Protein AF-A0A959UGB1-F1 (afdb_monomer)

Radius of gyration: 25.05 Å; Cα contacts (8 Å, |Δi|>4): 161; chains: 1; bounding box: 73×45×53 Å

Foldseek 3Di:
DDCVVVVVVVVVVVVVVVVPPPDDPPPPPDQQDPPDPPPPPDDDDAQACLPQQLVQCVVLVVCVQLVPPPDDDNSHHPRNLVRLVVVVQADALCLVPGNVLAQQDPPRHPDPGHGDSVNSNSSSSCSNNGVDND

Mean predicted aligned error: 10.25 Å

Solvent-accessible surface area (backbone atoms only — not comparable to full-atom values): 7968 Å² total; per-residue (Å²): 134,77,70,62,60,59,56,51,49,52,54,51,52,56,55,56,62,64,73,68,69,75,72,80,81,76,77,74,80,70,63,82,64,82,76,59,93,80,49,81,87,63,77,82,75,85,67,35,27,69,80,63,49,51,55,44,31,55,76,47,51,45,31,81,63,17,58,61,64,94,40,81,51,27,36,36,90,97,41,26,67,65,30,39,58,75,71,62,30,61,38,64,52,32,36,92,76,10,49,73,48,46,40,28,26,68,84,82,26,83,48,93,63,42,39,54,69,72,53,46,39,52,50,37,51,27,20,48,74,42,54,59,92,82

Sequence (134 aa):
MKITWIKQFLAVLAGITMLISCEYEFIEVSGPKPPDPNDTTNPVDTILFSTQIEPIFDAASCTNCHNGGSLKPDLTAGNAYGSIISEGLVVPGDPEASIIYNYPNPYTGSHNTKYSNDQADLIYLWIFQGAMDN

Secondary structure (DSSP, 8-state):
--THHHHHHHHHHHHHHHTT-----------SPPPPTT--SS--PPPPIIIIIHHHHHHTTGGGT-SSSSSSSP-STTTHHHHHHHTT---TT-STT-HHHHTT-TTT---SS---HHHHHHHHHHHHTT----

Nearest PDB structures (foldseek):
  1n90-assembly1_B  TM=3.015E-01  e=9.206E+00  Pseudomonas aeruginosa

pLDDT: mean 87.86, std 13.17, range [53.12, 98.62]

Structure (mmCIF, N/CA/C/O backbone):
data_AF-A0A959UGB1-F1
#
_entry.id   AF-A0A959UGB1-F1
#
loop_
_atom_site.group_PDB
_atom_site.id
_atom_site.type_symbol
_atom_site.label_atom_id
_atom_site.label_alt_id
_atom_site.label_comp_id
_atom_site.label_asym_id
_atom_site.label_entity_id
_atom_site.label_seq_id
_atom_site.pdbx_PDB_ins_code
_atom_site.Cartn_x
_atom_site.Cartn_y
_atom_site.Cartn_z
_atom_site.occupancy
_atom_site.B_iso_or_equiv
_atom_site.auth_seq_id
_atom_site.auth_comp_id
_atom_site.auth_asym_id
_atom_site.auth_atom_id
_atom_site.pdbx_PDB_model_num
ATOM 1 N N . MET A 1 1 ? 59.646 -30.739 36.227 1.00 56.62 1 MET A N 1
ATOM 2 C CA . MET A 1 1 ? 58.808 -29.824 35.419 1.00 56.62 1 MET A CA 1
ATOM 3 C C . MET A 1 1 ? 57.459 -29.689 36.121 1.00 56.62 1 MET A C 1
ATOM 5 O O . MET A 1 1 ? 56.797 -30.700 36.312 1.00 56.62 1 MET A O 1
ATOM 9 N N . LYS A 1 2 ? 57.121 -28.516 36.678 1.00 60.12 2 LYS A N 1
ATOM 10 C CA . LYS A 1 2 ? 55.974 -28.367 37.597 1.00 60.12 2 LYS A CA 1
ATOM 11 C C . LYS A 1 2 ? 54.656 -28.328 36.805 1.00 60.12 2 LYS A C 1
ATOM 13 O O . LYS A 1 2 ? 54.487 -27.476 35.946 1.00 60.12 2 LYS A O 1
ATOM 18 N N . ILE A 1 3 ? 53.710 -29.213 37.139 1.00 65.62 3 ILE A N 1
ATOM 19 C CA . ILE A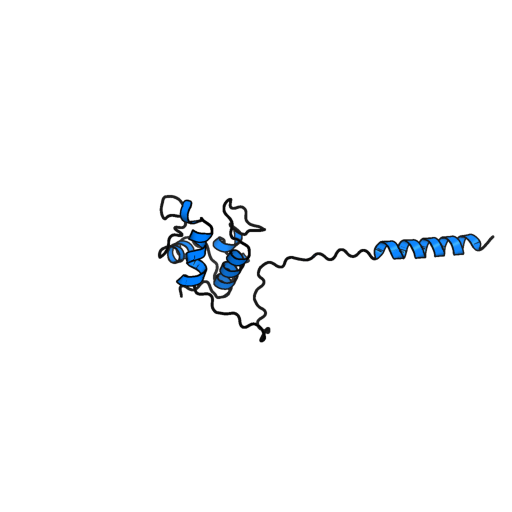 1 3 ? 52.362 -29.364 36.528 1.00 65.62 3 ILE A CA 1
ATOM 20 C C . ILE A 1 3 ? 51.463 -28.116 36.746 1.00 65.62 3 ILE A C 1
ATOM 22 O O . ILE A 1 3 ? 50.345 -28.032 36.250 1.00 65.62 3 ILE A O 1
ATOM 26 N N . THR A 1 4 ? 51.963 -27.085 37.430 1.00 69.75 4 THR A N 1
ATOM 27 C CA . THR A 1 4 ? 51.260 -25.824 37.713 1.00 69.75 4 THR A CA 1
ATOM 28 C C . THR A 1 4 ? 50.831 -25.068 36.453 1.00 69.75 4 THR A C 1
ATOM 30 O O . THR A 1 4 ? 49.753 -24.482 36.453 1.00 69.75 4 THR A O 1
ATOM 33 N N . TRP A 1 5 ? 51.601 -25.166 35.364 1.00 70.69 5 TRP A N 1
ATOM 34 C CA . TRP A 1 5 ? 51.247 -24.600 34.056 1.00 70.69 5 TRP A CA 1
ATOM 35 C C . TRP A 1 5 ? 49.962 -25.193 33.454 1.00 70.69 5 TRP A C 1
ATOM 37 O O . TRP A 1 5 ? 49.165 -24.454 32.891 1.00 70.69 5 TRP A O 1
ATOM 47 N N . ILE A 1 6 ? 49.694 -26.490 33.658 1.00 80.44 6 ILE A N 1
ATOM 48 C CA . ILE A 1 6 ? 48.470 -27.157 33.180 1.00 80.44 6 ILE A CA 1
ATOM 49 C C . ILE A 1 6 ? 47.251 -26.634 33.944 1.00 80.44 6 ILE A C 1
ATOM 51 O O . ILE A 1 6 ? 46.217 -26.376 33.343 1.00 80.44 6 ILE A O 1
ATOM 55 N N . LYS A 1 7 ? 47.370 -26.407 35.260 1.00 77.19 7 LYS A N 1
ATOM 56 C CA . LYS A 1 7 ? 46.269 -25.848 36.066 1.00 77.19 7 LYS A CA 1
ATOM 57 C C . LYS A 1 7 ? 45.947 -24.404 35.677 1.00 77.19 7 LYS A C 1
ATOM 59 O O . LYS A 1 7 ? 44.779 -24.045 35.606 1.00 77.19 7 LYS A O 1
ATOM 64 N N . GLN A 1 8 ? 46.971 -23.597 35.399 1.00 78.56 8 GLN A N 1
ATOM 65 C CA . GLN A 1 8 ? 46.797 -22.225 34.912 1.00 78.56 8 GLN A CA 1
ATOM 66 C C . GLN A 1 8 ? 46.177 -22.209 33.512 1.00 78.56 8 GLN A C 1
ATOM 68 O O . GLN A 1 8 ? 45.260 -21.437 33.263 1.00 78.56 8 GLN A O 1
ATOM 73 N N . PHE A 1 9 ? 46.612 -23.110 32.630 1.00 83.81 9 PHE A N 1
ATOM 74 C CA . PHE A 1 9 ? 46.053 -23.242 31.288 1.00 83.81 9 PHE A CA 1
ATOM 75 C C . PHE A 1 9 ? 44.583 -23.681 31.317 1.00 83.81 9 PHE A C 1
ATOM 77 O O . PHE A 1 9 ? 43.756 -23.091 30.632 1.00 83.81 9 PHE A O 1
ATOM 84 N N . LEU A 1 10 ? 44.233 -24.652 32.168 1.00 83.81 10 LEU A N 1
ATOM 85 C CA . LEU A 1 10 ? 42.847 -25.090 32.357 1.00 83.81 10 LEU A CA 1
ATOM 86 C C . LEU A 1 10 ? 41.963 -23.987 32.955 1.00 83.81 10 LEU A C 1
ATOM 88 O O . LEU A 1 10 ? 40.822 -23.835 32.531 1.00 83.81 10 LEU A O 1
ATOM 92 N N . ALA A 1 11 ? 42.483 -23.188 33.893 1.00 83.12 11 ALA A N 1
ATOM 93 C CA . ALA A 1 11 ? 41.748 -22.060 34.467 1.00 83.12 11 ALA A CA 1
ATOM 94 C C . ALA A 1 11 ? 41.493 -20.945 33.436 1.00 83.12 11 ALA A C 1
ATOM 96 O O . ALA A 1 11 ? 40.396 -20.394 33.383 1.00 83.12 11 ALA A O 1
ATOM 97 N N . VAL A 1 12 ? 42.480 -20.647 32.585 1.00 83.75 12 VAL A N 1
ATOM 98 C CA . VAL A 1 12 ? 42.334 -19.672 31.493 1.00 83.75 12 VAL A CA 1
ATOM 99 C C . VAL A 1 12 ? 41.362 -20.187 30.429 1.00 83.75 12 VAL A C 1
ATOM 101 O O . VAL A 1 12 ? 40.490 -19.438 30.000 1.00 83.75 12 VAL A O 1
ATOM 104 N N . LEU A 1 13 ? 41.448 -21.466 30.052 1.00 84.12 13 LEU A N 1
ATOM 105 C CA . LEU A 1 13 ? 40.536 -22.082 29.086 1.00 84.12 13 LEU A CA 1
ATOM 106 C C . LEU A 1 13 ? 39.082 -22.064 29.586 1.00 84.12 13 LEU A C 1
ATOM 108 O O . LEU A 1 13 ? 38.187 -21.686 28.836 1.00 84.12 13 LEU A O 1
ATOM 112 N N . ALA A 1 14 ? 38.855 -22.387 30.864 1.00 82.56 14 ALA A N 1
ATOM 113 C CA . ALA A 1 14 ? 37.533 -22.303 31.483 1.00 82.56 14 ALA A CA 1
ATOM 114 C C . ALA A 1 14 ? 36.984 -20.862 31.488 1.00 82.56 14 ALA A C 1
ATOM 116 O O . ALA A 1 14 ? 35.813 -20.648 31.178 1.00 82.56 14 ALA A O 1
ATOM 117 N N . GLY A 1 15 ? 37.833 -19.862 31.754 1.00 79.44 15 GLY A N 1
ATOM 118 C CA . GLY A 1 15 ? 37.445 -18.448 31.686 1.00 79.44 15 GLY A CA 1
ATOM 119 C C . GLY A 1 15 ? 37.075 -17.984 30.273 1.00 79.44 15 GLY A C 1
ATOM 120 O O . GLY A 1 15 ? 36.101 -17.256 30.105 1.00 79.44 15 GLY A O 1
ATOM 121 N N . ILE A 1 16 ? 37.794 -18.453 29.248 1.00 78.50 16 ILE A N 1
ATOM 122 C CA . ILE A 1 16 ? 37.508 -18.115 27.844 1.00 78.50 16 ILE A CA 1
ATOM 123 C C . ILE A 1 16 ? 36.149 -18.678 27.408 1.00 78.50 16 ILE A C 1
ATOM 125 O O . ILE A 1 16 ? 35.407 -17.979 26.726 1.00 78.50 16 ILE A O 1
ATOM 129 N N . THR A 1 17 ? 35.774 -19.888 27.846 1.00 76.38 17 THR A N 1
ATOM 130 C CA . THR A 1 17 ? 34.474 -20.487 27.478 1.00 76.38 17 THR A CA 1
ATOM 131 C C . THR A 1 17 ? 33.258 -19.724 28.011 1.00 76.38 17 THR A C 1
ATOM 133 O O . THR A 1 17 ? 32.198 -19.783 27.398 1.00 76.38 17 THR A O 1
ATOM 136 N N . MET A 1 18 ? 33.401 -18.957 29.099 1.00 70.06 18 MET A N 1
ATOM 137 C CA . MET A 1 18 ? 32.302 -18.153 29.654 1.00 70.06 18 MET A CA 1
ATOM 138 C C . MET A 1 18 ? 32.016 -16.880 28.843 1.00 70.06 18 MET A C 1
ATOM 140 O O . MET A 1 18 ? 30.887 -16.403 28.840 1.00 70.06 18 MET A O 1
ATOM 144 N N . LEU A 1 19 ? 33.007 -16.341 28.124 1.00 68.00 19 LEU A N 1
ATOM 145 C CA . LEU A 1 19 ? 32.864 -15.092 27.360 1.00 68.00 19 LEU A CA 1
ATOM 146 C C . LEU A 1 19 ? 32.187 -15.280 25.991 1.00 68.00 19 LEU A C 1
ATOM 148 O O . LEU A 1 19 ? 31.886 -14.298 25.321 1.00 68.00 19 LEU A O 1
ATOM 152 N N . ILE A 1 20 ? 31.935 -16.528 25.583 1.00 71.00 20 ILE A N 1
ATOM 153 C CA . ILE A 1 20 ? 31.319 -16.880 24.291 1.00 71.00 20 ILE A CA 1
ATOM 154 C C . ILE A 1 20 ? 29.797 -17.091 24.417 1.00 71.00 20 ILE A C 1
ATOM 156 O O . ILE A 1 20 ? 29.132 -17.334 23.420 1.00 71.00 20 ILE A O 1
ATOM 160 N N . SER A 1 21 ? 29.232 -16.999 25.629 1.00 71.75 21 SER A N 1
ATOM 161 C CA . SER A 1 21 ? 27.801 -17.240 25.886 1.00 71.75 21 SER A CA 1
ATOM 162 C C . SER A 1 21 ? 26.896 -16.036 25.595 1.00 71.75 21 SER A C 1
ATOM 164 O O . SER A 1 21 ? 25.688 -16.124 25.805 1.00 71.75 21 SER A O 1
ATOM 166 N N . CYS A 1 22 ? 27.448 -14.911 25.139 1.00 74.88 22 CYS A N 1
ATOM 167 C CA . CYS A 1 22 ? 26.629 -13.828 24.610 1.00 74.88 22 CYS A CA 1
ATOM 168 C C . CYS A 1 22 ? 26.189 -14.198 23.189 1.00 74.88 22 CYS A C 1
ATOM 170 O O . CYS A 1 22 ? 26.866 -13.848 22.222 1.00 74.88 22 CYS A O 1
ATOM 172 N N . GLU A 1 23 ? 25.073 -14.913 23.062 1.00 73.12 23 GLU A N 1
ATOM 173 C CA . GLU A 1 23 ? 24.327 -14.918 21.807 1.00 73.12 23 GLU A CA 1
ATOM 174 C C . GLU A 1 23 ? 23.566 -13.594 21.681 1.00 73.12 23 GLU A C 1
ATOM 176 O O . GLU A 1 23 ? 22.957 -13.111 22.636 1.00 73.12 23 GLU A O 1
ATOM 181 N N . TYR A 1 24 ? 23.654 -12.963 20.514 1.00 71.50 24 TYR A N 1
ATOM 182 C CA . TYR A 1 24 ? 22.758 -11.867 20.179 1.00 71.50 24 TYR A CA 1
ATOM 183 C C . TYR A 1 24 ? 21.462 -12.489 19.672 1.00 71.50 24 TYR A C 1
ATOM 185 O O . TYR A 1 24 ? 21.453 -13.105 18.607 1.00 71.50 24 TYR A O 1
ATOM 193 N N . GLU A 1 25 ? 20.375 -12.313 20.418 1.00 64.38 25 GLU A N 1
ATOM 194 C CA . GLU A 1 25 ? 19.035 -12.553 19.898 1.00 64.38 25 GLU A CA 1
ATOM 195 C C . GLU A 1 25 ? 18.716 -11.417 18.918 1.00 64.38 25 GLU A C 1
ATOM 197 O O . GLU A 1 25 ? 18.406 -10.289 19.308 1.00 64.38 25 GLU A O 1
ATOM 202 N N . PHE A 1 26 ? 18.870 -11.687 17.621 1.00 63.06 26 PHE A N 1
ATOM 203 C CA . PHE A 1 26 ? 18.253 -10.841 16.611 1.00 63.06 26 PHE A CA 1
ATOM 204 C C . PHE A 1 26 ? 16.746 -11.055 16.722 1.00 63.06 26 PHE A C 1
ATOM 206 O O . PHE A 1 26 ? 16.225 -12.073 16.273 1.00 63.06 26 PHE A O 1
ATOM 213 N N . ILE A 1 27 ? 16.042 -10.090 17.316 1.00 59.94 27 ILE A N 1
ATOM 214 C CA . ILE A 1 27 ? 14.610 -9.963 17.072 1.00 59.94 27 ILE A CA 1
ATOM 215 C C . ILE A 1 27 ? 14.496 -9.495 15.627 1.00 59.94 27 ILE A C 1
ATOM 217 O O . ILE A 1 27 ? 14.611 -8.304 15.331 1.00 59.94 27 ILE A O 1
ATOM 221 N N . GLU A 1 28 ? 14.322 -10.443 14.711 1.00 57.06 28 GLU A N 1
ATOM 222 C CA . GLU A 1 28 ? 13.689 -10.115 13.448 1.00 57.06 28 GLU A CA 1
ATOM 223 C C . GLU A 1 28 ? 12.314 -9.570 13.825 1.00 57.06 28 GLU A C 1
ATOM 225 O O . GLU A 1 28 ? 11.435 -10.311 14.264 1.00 57.06 28 GLU A O 1
ATOM 230 N N . VAL A 1 29 ? 12.144 -8.248 13.731 1.00 55.25 29 VAL A N 1
ATOM 231 C CA . VAL A 1 29 ? 10.809 -7.670 13.618 1.00 55.25 29 VAL A CA 1
ATOM 232 C C . VAL A 1 29 ? 10.316 -8.195 12.283 1.00 55.25 29 VAL A C 1
ATOM 234 O O . VAL A 1 29 ? 10.598 -7.623 11.232 1.00 55.25 29 VAL A O 1
ATOM 237 N N . SER A 1 30 ? 9.726 -9.385 12.333 1.00 53.12 30 SER A N 1
ATOM 238 C CA . SER A 1 30 ? 9.138 -10.050 11.194 1.00 53.12 30 SER A CA 1
ATOM 239 C C . SER A 1 30 ? 8.166 -9.049 10.605 1.00 53.12 30 SER A C 1
ATOM 241 O O . SER A 1 30 ? 7.190 -8.685 11.264 1.00 53.12 30 SER A O 1
ATOM 243 N N . GLY A 1 31 ? 8.459 -8.574 9.394 1.00 59.84 31 GLY A N 1
ATOM 244 C CA . GLY A 1 31 ? 7.447 -7.913 8.584 1.00 59.84 31 GLY A CA 1
ATOM 245 C C . GLY A 1 31 ? 6.209 -8.810 8.470 1.00 59.84 31 GLY A C 1
ATOM 246 O O . GLY A 1 31 ? 6.255 -9.977 8.887 1.00 59.84 31 GLY A O 1
ATOM 247 N N . PRO A 1 32 ? 5.105 -8.299 7.916 1.00 65.69 32 PRO A N 1
ATOM 248 C CA . PRO A 1 32 ? 3.906 -9.100 7.729 1.00 65.69 32 PRO A CA 1
ATOM 249 C C . PRO A 1 32 ? 4.279 -10.376 6.967 1.00 65.69 32 PRO A C 1
ATOM 251 O O . PRO A 1 32 ? 4.651 -10.349 5.797 1.00 65.69 32 PRO A O 1
ATOM 254 N N . LYS A 1 33 ? 4.279 -11.508 7.674 1.00 65.19 33 LYS A N 1
ATOM 255 C CA . LYS A 1 33 ? 4.517 -12.830 7.098 1.00 65.19 33 LYS A CA 1
ATOM 256 C C . LYS A 1 33 ? 3.177 -13.326 6.555 1.00 65.19 33 LYS A C 1
ATOM 258 O O . LYS A 1 33 ? 2.150 -13.030 7.173 1.00 65.19 33 LYS A O 1
ATOM 263 N N . PRO A 1 34 ? 3.153 -14.123 5.468 1.00 71.25 34 PRO A N 1
ATOM 264 C CA . PRO A 1 34 ? 1.950 -14.843 5.092 1.00 71.25 34 PRO A CA 1
ATOM 265 C C . PRO A 1 34 ? 1.381 -15.555 6.321 1.00 71.25 34 PRO A C 1
ATOM 267 O O . PRO A 1 34 ? 2.146 -16.235 7.020 1.00 71.25 34 PRO A O 1
ATOM 270 N N . PRO A 1 35 ? 0.081 -15.406 6.606 1.00 72.62 35 PRO A N 1
ATOM 271 C CA . PRO A 1 35 ? -0.539 -16.165 7.674 1.00 72.62 35 PRO A CA 1
ATOM 272 C C . PRO A 1 35 ? -0.276 -17.662 7.493 1.00 72.62 35 PRO A C 1
ATOM 274 O O . PRO A 1 35 ? -0.308 -18.167 6.367 1.00 72.62 35 PRO A O 1
ATOM 277 N N . ASP A 1 36 ? 0.011 -18.371 8.586 1.00 71.38 36 ASP A N 1
ATOM 278 C CA . ASP A 1 36 ? 0.237 -19.815 8.521 1.00 71.38 36 ASP A CA 1
ATOM 279 C C . ASP A 1 36 ? -1.085 -20.504 8.150 1.00 71.38 36 ASP A C 1
ATOM 281 O O . ASP A 1 36 ? -2.054 -20.395 8.904 1.00 71.38 36 ASP A O 1
ATOM 285 N N . PRO A 1 37 ? -1.159 -21.240 7.025 1.00 67.44 37 PRO A N 1
ATOM 286 C CA . PRO A 1 37 ? -2.379 -21.942 6.635 1.00 67.44 37 PRO A CA 1
ATOM 287 C C . PRO A 1 37 ? -2.816 -23.025 7.639 1.00 67.44 37 PRO A C 1
ATOM 289 O O . PRO 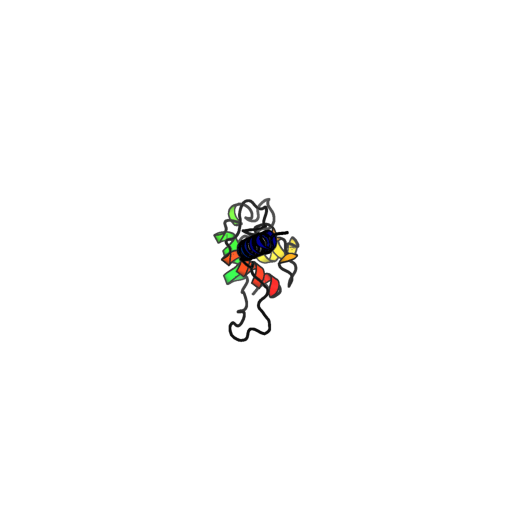A 1 37 ? -3.929 -23.535 7.525 1.00 67.44 37 PRO A O 1
ATOM 292 N N . ASN A 1 38 ? -1.968 -23.389 8.608 1.00 72.00 38 ASN A N 1
ATOM 293 C CA . ASN A 1 38 ? -2.287 -24.316 9.695 1.00 72.00 38 ASN A CA 1
ATOM 294 C C . ASN A 1 38 ? -2.632 -23.612 11.019 1.00 72.00 38 ASN A C 1
ATOM 296 O O . ASN A 1 38 ? -2.958 -24.301 11.989 1.0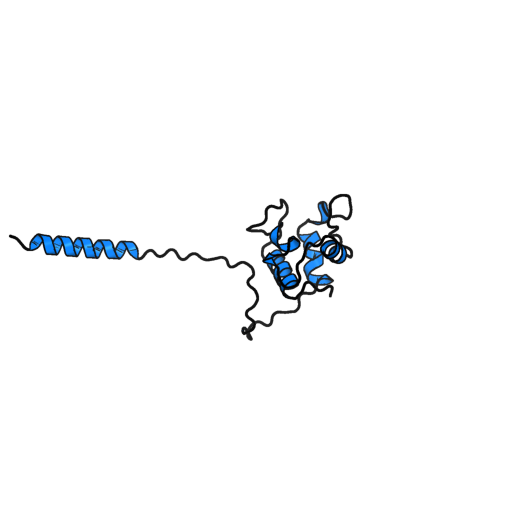0 72.00 38 ASN A O 1
ATOM 300 N N . ASP A 1 39 ? -2.575 -22.276 11.090 1.00 71.12 39 ASP A N 1
ATOM 301 C CA . ASP A 1 39 ? -3.035 -21.537 12.267 1.00 71.12 39 ASP A CA 1
ATOM 302 C C . ASP A 1 39 ? -4.568 -21.479 12.279 1.00 71.12 39 ASP A C 1
ATOM 304 O O . ASP A 1 39 ? -5.207 -20.602 11.704 1.00 71.12 39 ASP A O 1
ATOM 308 N N . THR A 1 40 ? -5.177 -22.447 12.963 1.00 71.25 40 THR A N 1
ATOM 309 C CA . THR A 1 40 ? -6.628 -22.478 13.193 1.00 71.25 40 THR A CA 1
ATOM 310 C C . THR A 1 40 ? -7.075 -21.588 14.354 1.00 71.25 40 THR A C 1
ATOM 312 O O . THR A 1 40 ? -8.266 -21.546 14.658 1.00 71.25 40 THR A O 1
ATOM 315 N N . THR A 1 41 ? -6.145 -20.944 15.065 1.00 70.25 41 THR A N 1
ATOM 316 C CA . THR A 1 41 ? -6.450 -20.112 16.239 1.00 70.25 41 THR A CA 1
ATOM 317 C C . THR A 1 41 ? -6.705 -18.655 15.870 1.00 70.25 41 THR A C 1
ATOM 319 O O . THR A 1 41 ? -7.488 -18.003 16.558 1.00 70.25 41 THR A O 1
ATOM 322 N N . ASN A 1 42 ? -6.140 -18.190 14.750 1.00 63.50 42 ASN A N 1
ATOM 323 C CA . ASN A 1 42 ? -6.370 -16.861 14.188 1.00 63.50 42 ASN A CA 1
ATOM 324 C C . ASN A 1 42 ? -6.812 -16.979 12.719 1.00 63.50 42 ASN A C 1
ATOM 326 O O . ASN A 1 42 ? -5.965 -16.971 11.824 1.00 63.50 42 ASN A O 1
ATOM 330 N N . PRO A 1 43 ? -8.121 -17.118 12.434 1.00 65.19 43 PRO A N 1
ATOM 331 C CA . PRO A 1 43 ? -8.588 -17.088 11.056 1.00 65.19 43 PRO A CA 1
ATOM 332 C C . PRO A 1 43 ? -8.198 -15.753 10.411 1.00 65.19 43 PRO A C 1
ATOM 334 O O . PRO A 1 43 ? -8.384 -14.688 10.996 1.00 65.19 43 PRO A O 1
ATOM 337 N N . VAL A 1 44 ? -7.638 -15.819 9.205 1.00 68.81 44 VAL A N 1
ATOM 338 C CA . VAL A 1 44 ? -7.316 -14.620 8.430 1.00 68.81 44 VAL A CA 1
ATOM 339 C C . VAL A 1 44 ? -8.615 -14.067 7.876 1.00 68.81 44 VAL A C 1
ATOM 341 O O . VAL A 1 44 ? -9.204 -14.654 6.965 1.00 68.81 44 VAL A O 1
ATOM 344 N N . ASP A 1 45 ? -9.062 -12.946 8.425 1.00 82.31 45 ASP A N 1
ATOM 345 C CA . ASP A 1 45 ? -10.229 -12.257 7.898 1.00 82.31 45 ASP A CA 1
ATOM 346 C C . ASP A 1 45 ? -9.964 -11.778 6.463 1.00 82.31 45 ASP A C 1
ATOM 348 O O . ASP A 1 45 ? -8.853 -11.374 6.094 1.00 82.31 45 ASP A O 1
ATOM 352 N N . THR A 1 46 ? -11.002 -11.842 5.628 1.00 89.75 46 THR A N 1
ATOM 353 C CA . THR A 1 46 ? -10.940 -11.293 4.272 1.00 89.75 46 THR A CA 1
ATOM 354 C C . THR A 1 46 ? -10.735 -9.786 4.349 1.00 89.75 46 THR A C 1
ATOM 356 O O . THR A 1 46 ? -11.523 -9.091 4.988 1.00 89.75 46 THR A O 1
ATOM 359 N N . ILE A 1 47 ? -9.700 -9.284 3.677 1.00 94.38 47 ILE A N 1
ATOM 360 C CA . ILE A 1 47 ? -9.450 -7.850 3.576 1.00 94.38 47 ILE A CA 1
ATOM 361 C C . ILE A 1 47 ? -10.290 -7.284 2.435 1.00 94.38 47 ILE A C 1
ATOM 363 O O . ILE A 1 47 ? -10.177 -7.726 1.289 1.00 94.38 47 ILE A O 1
ATOM 367 N N . LEU A 1 48 ? -11.133 -6.308 2.768 1.00 95.81 48 LEU A N 1
ATOM 368 C CA . LEU A 1 48 ? -12.005 -5.617 1.825 1.00 95.81 48 LEU A CA 1
ATOM 369 C C . LEU A 1 48 ? -11.328 -4.358 1.288 1.00 95.81 48 LEU A C 1
ATOM 371 O O . LEU A 1 48 ? -10.987 -3.456 2.064 1.00 95.81 48 LEU A O 1
ATOM 375 N N . PHE A 1 49 ? -11.143 -4.270 -0.029 1.00 98.06 49 PHE A N 1
ATOM 376 C CA . PHE A 1 49 ? -10.439 -3.146 -0.638 1.00 98.06 49 PHE A CA 1
ATOM 377 C C . PHE A 1 49 ? -11.117 -1.816 -0.311 1.00 98.06 49 PHE A C 1
ATOM 379 O O . PHE A 1 49 ? -10.476 -0.907 0.218 1.00 98.06 49 PHE A O 1
ATOM 386 N N . SER A 1 50 ? -12.423 -1.734 -0.559 1.00 96.44 50 SER A N 1
ATOM 387 C CA . SER A 1 50 ? -13.198 -0.495 -0.451 1.00 96.44 50 SER A CA 1
ATOM 388 C C . SER A 1 50 ? -13.210 0.100 0.962 1.00 96.44 50 SER A C 1
ATOM 390 O O . SER A 1 50 ? -13.170 1.317 1.136 1.00 96.44 50 SER A O 1
ATOM 392 N N . THR A 1 51 ? -13.233 -0.746 1.996 1.00 96.25 51 THR A N 1
ATOM 393 C CA . THR A 1 51 ? -13.364 -0.291 3.390 1.00 96.25 51 THR A CA 1
ATOM 394 C C . THR A 1 51 ? -12.066 -0.307 4.186 1.00 96.25 51 THR A C 1
ATOM 396 O O . THR A 1 51 ? -11.977 0.401 5.187 1.00 96.25 51 THR A O 1
ATOM 399 N N . GLN A 1 52 ? -11.078 -1.119 3.796 1.00 97.19 52 GLN A N 1
ATOM 400 C CA . GLN A 1 52 ? -9.836 -1.283 4.563 1.00 97.19 52 GLN A CA 1
ATOM 401 C C . GLN A 1 52 ? -8.599 -0.797 3.816 1.00 97.19 52 GLN A C 1
ATOM 403 O O . GLN A 1 52 ? -7.689 -0.302 4.470 1.00 97.19 52 GLN A O 1
ATOM 408 N N . ILE A 1 53 ? -8.550 -0.912 2.486 1.00 98.38 53 ILE A N 1
ATOM 409 C CA . ILE A 1 53 ? -7.358 -0.559 1.704 1.00 98.38 53 ILE A CA 1
ATOM 410 C C . ILE A 1 53 ? -7.452 0.841 1.127 1.00 98.38 53 ILE A C 1
ATOM 412 O O . ILE A 1 53 ? -6.561 1.654 1.350 1.00 98.38 53 ILE A O 1
ATOM 416 N N . GLU A 1 54 ? -8.528 1.155 0.417 1.00 98.31 54 GLU A N 1
ATOM 417 C CA . GLU A 1 54 ? -8.682 2.451 -0.235 1.00 98.31 54 GLU A CA 1
ATOM 418 C C . GLU A 1 54 ? -8.551 3.640 0.741 1.00 98.31 54 GLU A C 1
ATOM 420 O O . GLU A 1 54 ? -7.815 4.582 0.426 1.00 98.31 54 GLU A O 1
ATOM 425 N N . PRO A 1 55 ? -9.124 3.597 1.966 1.00 98.50 55 PRO A N 1
ATOM 426 C CA . PRO A 1 55 ? -8.952 4.681 2.933 1.00 98.50 55 PRO A CA 1
ATOM 427 C C . PRO A 1 55 ? -7.503 4.889 3.403 1.00 98.50 55 PRO A C 1
ATOM 429 O O . PRO A 1 55 ? -7.169 5.977 3.876 1.00 98.50 55 PRO A O 1
ATOM 432 N N . ILE A 1 56 ? -6.623 3.885 3.268 1.00 98.62 56 ILE A N 1
ATOM 433 C CA . ILE A 1 56 ? -5.206 4.007 3.644 1.00 98.62 56 ILE A CA 1
ATOM 434 C C . ILE A 1 56 ? -4.521 5.070 2.795 1.00 98.62 56 ILE A C 1
ATOM 436 O O . ILE A 1 56 ? -3.697 5.810 3.323 1.00 98.62 56 ILE A O 1
ATOM 440 N N . PHE A 1 57 ? -4.853 5.187 1.507 1.00 98.44 57 PHE A N 1
ATOM 441 C CA . PHE A 1 57 ? -4.162 6.130 0.627 1.00 98.44 57 PHE A CA 1
ATOM 442 C C . PHE A 1 57 ? -4.399 7.586 1.029 1.00 98.44 57 PHE A C 1
ATOM 444 O O . PHE A 1 57 ? -3.493 8.411 0.906 1.00 98.44 57 PHE A O 1
ATOM 451 N N . ASP A 1 58 ? -5.580 7.902 1.556 1.00 98.00 58 ASP A N 1
ATOM 452 C CA . ASP A 1 58 ? -5.853 9.225 2.110 1.00 98.00 58 ASP A CA 1
ATOM 453 C C . ASP A 1 58 ? -5.231 9.389 3.503 1.00 98.00 58 ASP A C 1
ATOM 455 O O . ASP A 1 58 ? -4.510 10.354 3.761 1.00 98.00 58 ASP A O 1
ATOM 459 N N . ALA A 1 59 ? -5.396 8.390 4.379 1.00 98.00 59 ALA A N 1
ATOM 460 C CA . ALA A 1 59 ? -4.846 8.415 5.736 1.00 98.00 59 ALA A CA 1
ATOM 461 C C . ALA A 1 59 ? -3.308 8.517 5.764 1.00 98.00 59 ALA A C 1
ATOM 463 O O . ALA A 1 59 ? -2.741 9.189 6.624 1.00 98.00 59 ALA A O 1
ATOM 464 N N . ALA A 1 60 ? -2.626 7.883 4.810 1.00 97.31 60 ALA A N 1
ATOM 465 C CA . ALA A 1 60 ? -1.181 7.960 4.612 1.00 97.31 60 ALA A CA 1
ATOM 466 C C . ALA A 1 60 ? -0.760 9.160 3.745 1.00 97.31 60 ALA A C 1
ATOM 468 O O . ALA A 1 60 ? 0.407 9.272 3.379 1.00 97.31 60 ALA A O 1
ATOM 469 N N . SER A 1 61 ? -1.681 10.078 3.416 1.00 97.88 61 SER A N 1
ATOM 470 C CA . SER A 1 61 ? -1.409 11.293 2.636 1.00 97.88 61 SER A CA 1
ATOM 471 C C . SER A 1 61 ? -0.873 11.038 1.219 1.00 97.88 61 SER A C 1
ATOM 473 O O . SER A 1 61 ? -0.259 11.924 0.619 1.00 97.88 61 SER A O 1
ATOM 475 N N . CYS A 1 62 ? -1.100 9.851 0.651 1.00 97.75 62 CYS A N 1
ATOM 476 C CA . CYS A 1 62 ? -0.714 9.523 -0.721 1.00 97.75 62 CYS A CA 1
ATOM 477 C C . CYS A 1 62 ? -1.491 10.390 -1.722 1.00 97.75 62 CYS A C 1
ATOM 479 O O . CYS A 1 62 ? -0.918 10.882 -2.698 1.00 97.75 62 CYS A O 1
ATOM 481 N N . THR A 1 63 ? -2.771 10.642 -1.432 1.00 97.81 63 THR A N 1
ATOM 482 C CA . THR A 1 63 ? -3.686 11.473 -2.231 1.00 97.81 63 THR A CA 1
ATOM 483 C C . THR A 1 63 ? -3.215 12.918 -2.384 1.00 97.81 63 THR A C 1
ATOM 485 O O . THR A 1 63 ? -3.591 13.564 -3.351 1.00 97.81 63 THR A O 1
ATOM 488 N N . ASN A 1 64 ? -2.325 13.433 -1.530 1.00 97.25 64 ASN A N 1
ATOM 489 C CA . ASN A 1 64 ? -1.774 14.785 -1.701 1.00 97.25 64 ASN A CA 1
ATOM 490 C C . ASN A 1 64 ? -0.982 14.947 -3.010 1.00 97.25 64 ASN A C 1
ATOM 492 O O . ASN A 1 64 ? -0.935 16.041 -3.575 1.00 97.25 64 ASN A O 1
ATOM 496 N N . CYS A 1 65 ? -0.364 13.867 -3.492 1.00 97.50 65 CYS A N 1
ATOM 497 C CA . CYS A 1 65 ? 0.398 13.848 -4.742 1.00 97.50 65 CYS A CA 1
ATOM 498 C C . CYS A 1 65 ? -0.272 12.979 -5.816 1.00 97.50 65 CYS A C 1
ATOM 500 O O . CYS A 1 65 ? -0.233 13.325 -6.993 1.00 97.50 65 CYS A O 1
ATOM 502 N N . HIS A 1 66 ? -0.912 11.884 -5.413 1.00 97.44 66 HIS A N 1
ATOM 503 C CA . HIS A 1 66 ? -1.581 10.912 -6.276 1.00 97.44 66 HIS A CA 1
ATOM 504 C C . HIS A 1 66 ? -3.091 11.186 -6.365 1.00 97.44 66 HIS A C 1
ATOM 506 O O . HIS A 1 66 ? -3.915 10.336 -6.040 1.00 97.44 66 HIS A O 1
ATOM 512 N N . ASN A 1 67 ? -3.460 12.401 -6.772 1.00 97.31 67 ASN A N 1
ATOM 513 C CA . ASN A 1 67 ? -4.844 12.902 -6.788 1.00 97.31 67 ASN A CA 1
ATOM 514 C C . ASN A 1 67 ? -5.559 12.795 -8.150 1.00 97.31 67 ASN A C 1
ATOM 516 O O . ASN A 1 67 ? -6.488 13.557 -8.416 1.00 97.31 67 ASN A O 1
ATOM 520 N N . GLY A 1 68 ? -5.072 11.951 -9.061 1.00 95.38 68 GLY A N 1
ATOM 521 C CA . GLY A 1 68 ? -5.607 11.862 -10.427 1.00 95.38 68 GLY A CA 1
ATOM 522 C C . GLY A 1 68 ? -5.102 12.940 -11.390 1.00 95.38 68 GLY A C 1
ATOM 523 O O . GLY A 1 68 ? -5.498 12.960 -12.556 1.00 95.38 68 GLY A O 1
ATOM 524 N N . GLY A 1 69 ? -4.198 13.812 -10.933 1.00 9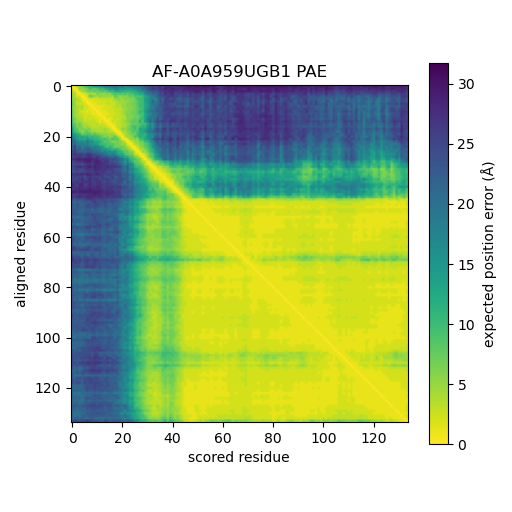4.06 69 GLY A N 1
ATOM 525 C CA . GLY A 1 69 ? -3.477 14.762 -11.774 1.00 94.06 69 GLY A CA 1
ATOM 526 C C . GLY A 1 69 ? -2.352 14.117 -12.597 1.00 94.06 69 GLY A C 1
ATOM 527 O O . GLY A 1 69 ? -2.462 13.008 -13.118 1.00 94.06 69 GLY A O 1
ATOM 528 N N . SER A 1 70 ? -1.238 14.840 -12.730 1.00 91.75 70 SER A N 1
ATOM 529 C CA . SER A 1 70 ? -0.111 14.431 -13.580 1.00 91.75 70 SER A CA 1
ATOM 530 C C . SER A 1 70 ? 0.698 13.253 -13.028 1.00 91.75 70 SER A C 1
ATOM 532 O O . SER A 1 70 ? 1.415 12.608 -13.790 1.00 91.75 70 SER A O 1
ATOM 534 N N . LEU A 1 71 ? 0.631 12.997 -11.718 1.00 95.75 71 LEU A N 1
ATOM 535 C CA . LEU A 1 71 ? 1.376 11.920 -11.075 1.00 95.75 71 LEU A CA 1
ATOM 536 C C . LEU A 1 71 ? 0.499 10.670 -10.971 1.00 95.75 71 LEU A C 1
ATOM 538 O O . LEU A 1 71 ? -0.546 10.690 -10.323 1.00 95.75 71 LEU A O 1
ATOM 542 N N . LYS A 1 72 ? 0.941 9.590 -11.617 1.00 96.62 72 LYS A N 1
ATOM 543 C CA . LYS A 1 72 ? 0.319 8.265 -11.535 1.00 96.62 72 LYS A CA 1
ATOM 544 C C . LYS A 1 72 ? 0.924 7.446 -10.390 1.00 96.62 72 LYS A C 1
ATOM 546 O O . LYS A 1 72 ? 2.095 7.661 -10.071 1.00 96.62 72 LYS A O 1
ATOM 551 N N . PRO A 1 73 ? 0.170 6.514 -9.779 1.00 97.56 73 PRO A N 1
ATOM 552 C CA . PRO A 1 73 ? -1.265 6.245 -9.977 1.00 97.56 73 PRO A CA 1
ATOM 553 C C . PRO A 1 73 ? -2.169 7.372 -9.440 1.00 97.56 73 PRO A C 1
ATOM 555 O O . PRO A 1 73 ? -1.729 8.193 -8.644 1.00 97.56 73 PRO A O 1
ATOM 558 N N . ASP A 1 74 ? -3.431 7.404 -9.871 1.00 98.44 74 ASP A N 1
ATOM 559 C CA . ASP A 1 74 ? -4.529 8.034 -9.122 1.00 98.44 74 ASP A CA 1
ATOM 560 C C . ASP A 1 74 ? -4.901 7.142 -7.929 1.00 98.44 74 ASP A C 1
ATOM 562 O O . ASP A 1 74 ? -5.250 5.983 -8.141 1.00 98.44 74 ASP A O 1
ATOM 566 N N . LEU A 1 75 ? -4.781 7.647 -6.700 1.00 98.50 75 LEU A N 1
ATOM 567 C CA . LEU A 1 75 ? -5.116 6.926 -5.466 1.00 98.50 75 LEU A CA 1
ATOM 568 C C . LEU A 1 75 ? -6.331 7.536 -4.752 1.00 98.50 75 LEU A C 1
ATOM 570 O O . LEU A 1 75 ? -6.546 7.287 -3.567 1.00 98.50 75 LEU A O 1
ATOM 574 N N . THR A 1 76 ? -7.112 8.365 -5.447 1.00 98.31 76 THR A N 1
ATOM 575 C CA . THR A 1 76 ? -8.350 8.927 -4.903 1.00 98.31 76 THR A CA 1
ATOM 576 C C . THR A 1 76 ? -9.443 7.868 -4.781 1.00 98.31 76 THR A C 1
ATOM 578 O O . THR A 1 76 ? -9.469 6.882 -5.524 1.00 98.31 76 THR A O 1
ATOM 581 N N . ALA A 1 77 ? -10.364 8.095 -3.842 1.00 97.69 77 ALA A N 1
ATOM 582 C CA . ALA A 1 77 ? -11.481 7.195 -3.584 1.00 97.69 77 ALA A CA 1
ATOM 583 C C . ALA A 1 77 ? -12.325 6.948 -4.849 1.00 97.69 77 ALA A C 1
ATOM 585 O O . ALA A 1 77 ? -12.698 7.888 -5.556 1.00 97.69 77 ALA A O 1
ATOM 586 N N . GLY A 1 78 ? -12.624 5.682 -5.125 1.00 97.50 78 GLY A N 1
ATOM 587 C CA . GLY A 1 78 ? -13.322 5.194 -6.310 1.00 97.50 78 GLY A CA 1
ATOM 588 C C . GLY A 1 78 ? -12.437 4.996 -7.547 1.00 97.50 78 GLY A C 1
ATOM 589 O O . GLY A 1 78 ? -12.874 4.338 -8.489 1.00 97.50 78 GLY A O 1
ATOM 590 N N . ASN A 1 79 ? -11.208 5.525 -7.565 1.00 98.25 79 ASN A N 1
ATOM 591 C CA . ASN A 1 79 ? -10.286 5.412 -8.704 1.00 98.25 79 ASN A CA 1
ATOM 592 C C . ASN A 1 79 ? -9.070 4.527 -8.400 1.00 98.25 79 ASN A C 1
ATOM 594 O O . ASN A 1 79 ? -8.452 3.992 -9.327 1.00 98.25 79 ASN A O 1
ATOM 598 N N . ALA A 1 80 ? -8.728 4.366 -7.117 1.00 98.44 80 ALA A N 1
ATOM 599 C CA . ALA A 1 80 ? -7.484 3.750 -6.676 1.00 98.44 80 ALA A CA 1
ATOM 600 C C . ALA A 1 80 ? -7.292 2.331 -7.228 1.00 98.44 80 ALA A C 1
ATOM 602 O O . ALA A 1 80 ? -6.242 2.050 -7.806 1.00 98.44 80 ALA A O 1
ATOM 603 N N . TYR A 1 81 ? -8.300 1.457 -7.121 1.00 98.62 81 TYR A N 1
ATOM 604 C CA . TYR A 1 81 ? -8.182 0.064 -7.573 1.00 98.62 81 TYR A CA 1
ATOM 605 C C . TYR A 1 81 ? -7.824 -0.030 -9.059 1.00 98.62 81 TYR A C 1
ATOM 607 O O . TYR A 1 81 ? -6.788 -0.581 -9.434 1.00 98.62 81 TYR A O 1
ATOM 615 N N . GLY A 1 82 ? -8.666 0.561 -9.913 1.00 98.44 82 GLY A N 1
ATOM 616 C CA . GLY A 1 82 ? -8.488 0.506 -11.362 1.00 98.44 82 GLY A CA 1
ATOM 617 C C . GLY A 1 82 ? -7.153 1.103 -11.798 1.00 98.44 82 GLY A C 1
ATOM 618 O O . GLY A 1 82 ? -6.472 0.545 -12.655 1.00 98.44 82 GLY A O 1
ATOM 619 N N . SER A 1 83 ? -6.745 2.192 -11.152 1.00 98.38 83 SER A N 1
ATOM 620 C CA . SER A 1 83 ? -5.462 2.847 -11.371 1.00 98.38 83 SER A CA 1
ATOM 621 C C . SER A 1 83 ? -4.277 1.941 -11.002 1.00 98.38 83 SER A C 1
ATOM 623 O O . SER A 1 83 ? -3.426 1.693 -11.855 1.00 98.38 83 SER A O 1
ATOM 625 N N . ILE A 1 84 ? -4.265 1.346 -9.801 1.00 98.50 84 ILE A N 1
ATOM 626 C CA . ILE A 1 84 ? -3.222 0.410 -9.334 1.00 98.50 84 ILE A CA 1
ATOM 627 C C . ILE A 1 84 ? -3.052 -0.769 -10.298 1.00 98.50 84 ILE A C 1
ATOM 629 O O . ILE A 1 84 ? -1.924 -1.121 -10.655 1.00 98.50 84 ILE A O 1
ATOM 633 N N . ILE A 1 85 ? -4.165 -1.362 -10.738 1.00 98.19 85 ILE A N 1
ATOM 634 C CA . ILE A 1 85 ? -4.163 -2.502 -11.660 1.00 98.19 85 ILE A CA 1
ATOM 635 C C . ILE A 1 85 ? -3.673 -2.083 -13.049 1.00 98.19 85 ILE A C 1
ATOM 637 O O . ILE A 1 85 ? -2.825 -2.759 -13.630 1.00 98.19 85 ILE A O 1
ATOM 641 N N . SER A 1 86 ? -4.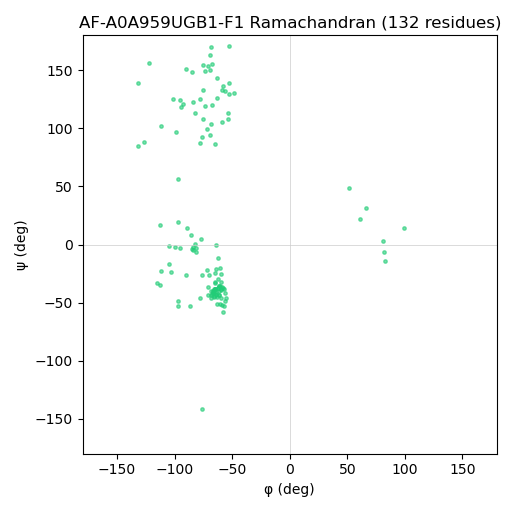172 -0.964 -13.582 1.00 97.88 86 SER A N 1
ATOM 642 C CA . SER A 1 86 ? -3.811 -0.492 -14.926 1.00 97.88 86 SER A CA 1
ATOM 643 C C . SER A 1 86 ? -2.338 -0.098 -15.055 1.00 97.88 86 SER A C 1
ATOM 645 O O . SER A 1 86 ? -1.740 -0.303 -16.109 1.00 97.88 86 SER A O 1
ATOM 647 N N . GLU A 1 87 ? -1.746 0.407 -13.972 1.00 97.75 87 GLU A N 1
ATOM 648 C CA . GLU A 1 87 ? -0.328 0.766 -13.885 1.00 97.75 87 GLU A CA 1
ATOM 649 C C . GLU A 1 87 ? 0.562 -0.453 -13.547 1.00 97.75 87 GLU A C 1
ATOM 651 O O . GLU A 1 87 ? 1.783 -0.330 -13.473 1.00 97.75 87 GLU A O 1
ATOM 656 N N . GLY A 1 88 ? -0.024 -1.642 -13.340 1.00 97.94 88 GLY A N 1
ATOM 657 C CA . GLY A 1 88 ? 0.717 -2.879 -13.074 1.00 97.94 88 GLY A CA 1
ATOM 658 C C . GLY A 1 88 ? 1.463 -2.878 -11.737 1.00 97.94 88 GLY A C 1
ATOM 659 O O . GLY A 1 88 ? 2.526 -3.485 -11.622 1.00 97.94 88 GLY A O 1
ATOM 660 N N . LEU A 1 89 ? 0.938 -2.179 -10.726 1.00 98.44 89 LEU A N 1
ATOM 661 C CA . LEU A 1 89 ? 1.634 -1.964 -9.450 1.00 98.44 89 LEU A CA 1
ATOM 662 C C . LEU A 1 89 ? 1.450 -3.108 -8.446 1.00 98.44 89 LEU A C 1
ATOM 664 O O . LEU A 1 89 ? 2.034 -3.068 -7.360 1.00 98.44 89 LEU A O 1
ATOM 668 N N . VAL A 1 90 ? 0.645 -4.110 -8.795 1.00 98.38 90 VAL A N 1
ATOM 669 C CA . VAL A 1 90 ? 0.325 -5.254 -7.944 1.00 98.38 90 VAL A CA 1
ATOM 670 C C . VAL A 1 90 ? 0.473 -6.566 -8.707 1.00 98.38 90 VAL A C 1
ATOM 672 O O . VAL A 1 90 ? 0.064 -6.688 -9.861 1.00 98.38 90 VAL A O 1
ATOM 675 N N . VAL A 1 91 ? 1.041 -7.556 -8.026 1.00 98.25 91 VAL A N 1
ATOM 676 C CA . VAL A 1 91 ? 1.092 -8.957 -8.434 1.00 98.25 91 VAL A CA 1
ATOM 677 C C . VAL A 1 91 ? 0.210 -9.733 -7.450 1.00 98.25 91 VAL A C 1
ATOM 679 O O . VAL A 1 91 ? 0.621 -9.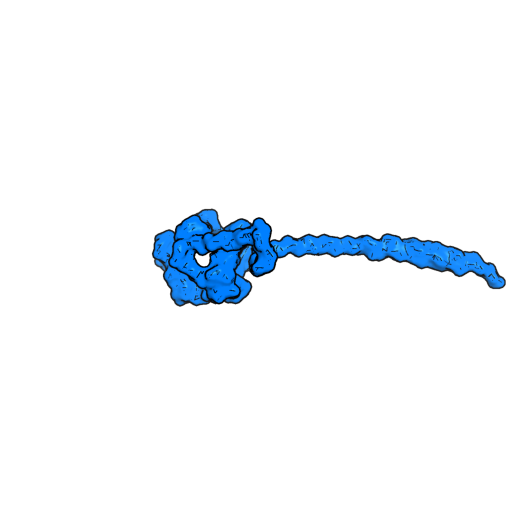963 -6.313 1.00 98.25 91 VAL A O 1
ATOM 682 N N . PRO A 1 92 ? -1.026 -10.100 -7.832 1.00 97.19 92 PRO A N 1
ATOM 683 C CA . PRO A 1 92 ? -1.936 -10.828 -6.954 1.00 97.19 92 PRO A CA 1
ATOM 684 C C . PRO A 1 92 ? -1.297 -12.097 -6.380 1.00 97.19 92 PRO A C 1
ATOM 686 O O . PRO A 1 92 ? -0.757 -12.916 -7.122 1.00 97.19 92 PRO A O 1
ATOM 689 N N . GLY A 1 93 ? -1.372 -12.263 -5.061 1.00 95.69 93 GLY A N 1
ATOM 690 C CA . GLY A 1 93 ? -0.769 -13.379 -4.331 1.00 95.69 93 GLY A CA 1
ATOM 691 C C . GLY A 1 93 ? 0.721 -13.216 -4.015 1.00 95.69 93 GLY A C 1
ATOM 692 O O . GLY A 1 93 ? 1.259 -14.037 -3.278 1.00 95.69 93 GLY A O 1
ATOM 693 N N . ASP A 1 94 ? 1.381 -12.166 -4.516 1.00 96.75 94 ASP A N 1
ATOM 694 C CA . ASP A 1 94 ? 2.807 -11.910 -4.292 1.00 96.75 94 ASP A CA 1
ATOM 695 C C . ASP A 1 94 ? 3.053 -10.449 -3.853 1.00 96.75 94 ASP A C 1
ATOM 697 O O . ASP A 1 94 ? 3.332 -9.562 -4.673 1.00 96.75 94 ASP A O 1
ATOM 701 N N . PRO A 1 95 ? 2.928 -10.161 -2.541 1.00 95.44 95 PRO A N 1
ATOM 702 C CA . PRO A 1 95 ? 3.183 -8.828 -2.000 1.00 95.44 95 PRO A CA 1
ATOM 703 C C . PRO A 1 95 ? 4.615 -8.350 -2.248 1.00 95.44 95 PRO A C 1
ATOM 705 O O . PRO A 1 95 ? 4.825 -7.187 -2.586 1.00 95.44 95 PRO A O 1
ATOM 708 N N . GLU A 1 96 ? 5.595 -9.248 -2.155 1.00 94.12 96 GLU A N 1
ATOM 709 C CA . GLU A 1 96 ? 7.015 -8.920 -2.318 1.00 94.12 96 GLU A CA 1
ATOM 710 C C . GLU A 1 96 ? 7.366 -8.569 -3.770 1.00 94.12 96 GLU A C 1
ATOM 712 O O . GLU A 1 96 ? 8.272 -7.773 -4.008 1.00 94.12 96 GLU A O 1
ATOM 717 N N . ALA A 1 97 ? 6.613 -9.072 -4.750 1.00 96.62 97 ALA A N 1
ATOM 718 C CA . ALA A 1 97 ? 6.713 -8.633 -6.141 1.00 96.62 97 ALA A CA 1
ATOM 719 C C . ALA A 1 97 ? 5.892 -7.364 -6.458 1.00 96.62 97 ALA A C 1
ATOM 721 O O . ALA A 1 97 ? 5.974 -6.840 -7.572 1.00 96.62 97 ALA A O 1
ATOM 722 N N . SER A 1 98 ? 5.104 -6.845 -5.510 1.00 98.25 98 SER A N 1
ATOM 723 C CA . SER A 1 98 ? 4.174 -5.734 -5.739 1.00 98.25 98 SER A CA 1
ATOM 724 C C . SER A 1 98 ? 4.775 -4.375 -5.376 1.00 98.25 98 SER A C 1
ATOM 726 O O . SER A 1 98 ? 5.193 -4.125 -4.243 1.00 98.25 98 SER A O 1
ATOM 728 N N . ILE A 1 99 ? 4.774 -3.443 -6.331 1.00 98.25 99 ILE A N 1
ATOM 729 C CA . ILE A 1 99 ? 5.325 -2.089 -6.154 1.00 98.25 99 ILE A CA 1
ATOM 730 C C . ILE A 1 99 ? 4.511 -1.290 -5.132 1.00 98.25 99 ILE A C 1
ATOM 732 O O . ILE A 1 99 ? 5.104 -0.592 -4.306 1.00 98.25 99 ILE A O 1
ATOM 736 N N . ILE A 1 100 ? 3.176 -1.413 -5.163 1.00 98.25 100 ILE A N 1
ATOM 737 C CA . ILE A 1 100 ? 2.273 -0.684 -4.258 1.00 98.25 100 ILE A CA 1
ATOM 738 C C . ILE A 1 100 ? 2.545 -1.007 -2.778 1.00 98.25 100 ILE A C 1
ATOM 740 O O . ILE A 1 100 ? 2.313 -0.161 -1.926 1.00 98.25 100 ILE A O 1
ATOM 744 N N . TYR A 1 101 ? 3.108 -2.184 -2.479 1.00 97.69 101 TYR A N 1
ATOM 745 C CA . TYR A 1 101 ? 3.562 -2.565 -1.140 1.00 97.69 101 TYR A CA 1
ATOM 746 C C . TYR A 1 101 ? 4.999 -2.101 -0.855 1.00 97.69 101 TYR A C 1
ATOM 748 O O . TYR A 1 101 ? 5.252 -1.418 0.137 1.00 97.69 101 TYR A O 1
ATOM 756 N N . ASN A 1 102 ? 5.949 -2.441 -1.731 1.00 97.12 102 ASN A N 1
ATOM 757 C CA . ASN A 1 102 ? 7.376 -2.261 -1.456 1.00 97.12 102 ASN A CA 1
ATOM 758 C C . ASN A 1 102 ? 7.838 -0.805 -1.459 1.00 97.12 102 ASN A C 1
ATOM 760 O O . ASN A 1 102 ? 8.640 -0.390 -0.624 1.00 97.12 102 ASN A O 1
ATOM 764 N N . TYR A 1 103 ? 7.378 -0.016 -2.427 1.00 97.44 103 TYR A N 1
ATOM 765 C CA . TYR A 1 103 ? 7.942 1.309 -2.655 1.00 97.44 103 TYR A CA 1
ATOM 766 C C . TYR A 1 103 ? 7.686 2.286 -1.487 1.00 97.44 103 TYR A C 1
ATOM 768 O O . TYR A 1 103 ? 8.649 2.921 -1.035 1.00 97.44 103 TYR A O 1
ATOM 776 N N . PRO A 1 104 ? 6.459 2.365 -0.931 1.00 97.44 104 PRO A N 1
ATOM 777 C CA . PRO A 1 104 ? 6.151 3.134 0.279 1.00 97.44 104 PRO A CA 1
ATOM 778 C C . PRO A 1 104 ? 6.307 2.351 1.596 1.00 97.44 104 PRO A C 1
ATOM 780 O O . PRO A 1 104 ? 5.835 2.820 2.634 1.00 97.44 104 PRO A O 1
ATOM 783 N N . ASN A 1 105 ? 6.963 1.184 1.592 1.00 96.00 105 ASN A N 1
ATOM 784 C CA . ASN A 1 105 ? 7.133 0.372 2.797 1.00 96.00 105 ASN A CA 1
ATOM 785 C C . ASN A 1 105 ? 7.863 1.155 3.924 1.00 96.00 105 ASN A C 1
ATOM 787 O O . ASN A 1 105 ? 8.872 1.829 3.653 1.00 96.00 105 ASN A O 1
ATOM 791 N N . PRO A 1 106 ? 7.401 1.068 5.192 1.00 94.69 106 PRO A N 1
ATOM 792 C CA . PRO A 1 106 ? 7.988 1.800 6.318 1.00 94.69 106 PRO A CA 1
ATOM 793 C C . PRO A 1 106 ? 9.479 1.505 6.519 1.00 94.69 106 PRO A C 1
ATOM 795 O O . PRO A 1 106 ? 10.263 2.424 6.769 1.00 94.69 106 PRO A O 1
ATOM 798 N N . TYR A 1 107 ? 9.888 0.250 6.331 1.00 89.75 107 TYR A N 1
ATOM 799 C CA . TYR A 1 107 ? 11.225 -0.234 6.666 1.00 89.75 107 TYR A CA 1
ATOM 800 C C . TYR A 1 107 ? 12.165 -0.260 5.465 1.00 89.75 107 TYR A C 1
ATOM 802 O O . TYR A 1 107 ? 13.287 0.237 5.543 1.00 89.75 107 TYR A O 1
ATOM 810 N N . THR A 1 108 ? 11.705 -0.824 4.350 1.00 89.06 108 THR A N 1
ATOM 811 C CA . THR A 1 108 ? 12.542 -1.102 3.170 1.00 89.06 108 THR A CA 1
ATOM 812 C C . THR A 1 108 ? 12.302 -0.121 2.025 1.00 89.06 108 THR A C 1
ATOM 814 O O . THR A 1 108 ? 13.132 0.000 1.123 1.00 89.06 108 THR A O 1
ATOM 817 N N . GLY A 1 109 ? 11.185 0.609 2.068 1.00 92.75 109 GLY A N 1
ATOM 818 C CA . GLY A 1 109 ? 10.753 1.489 0.992 1.00 92.75 109 GLY A CA 1
ATOM 819 C C . GLY A 1 109 ? 11.645 2.716 0.826 1.00 92.75 109 GLY A C 1
ATOM 820 O O . GLY A 1 109 ? 12.223 3.238 1.784 1.00 92.75 109 GLY A O 1
ATOM 821 N N . SER A 1 110 ? 11.7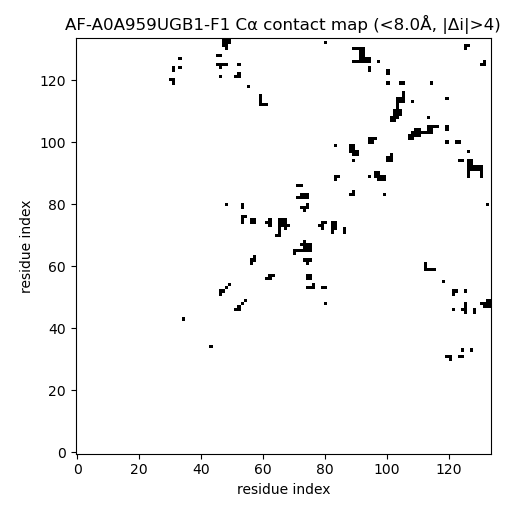24 3.205 -0.410 1.00 95.69 110 SER A N 1
ATOM 822 C CA . SER A 1 110 ? 12.489 4.406 -0.785 1.00 95.69 110 SER A CA 1
ATOM 823 C C . SER A 1 110 ? 11.607 5.630 -1.045 1.00 95.69 110 SER A C 1
ATOM 825 O O . SER A 1 110 ? 12.128 6.698 -1.358 1.00 95.69 110 SER A O 1
ATOM 827 N N . HIS A 1 111 ? 10.281 5.498 -0.947 1.00 96.94 111 HIS A N 1
ATOM 828 C CA . HIS A 1 111 ? 9.369 6.621 -1.134 1.00 96.94 111 HIS A CA 1
ATOM 829 C C . HIS A 1 111 ? 9.403 7.591 0.058 1.00 96.94 111 HIS A C 1
ATOM 831 O O . HIS A 1 111 ? 9.616 7.190 1.205 1.00 96.94 111 HIS A O 1
ATOM 837 N N . ASN A 1 112 ? 9.160 8.875 -0.216 1.00 94.56 112 ASN A N 1
ATOM 838 C CA . ASN A 1 112 ? 9.203 9.937 0.796 1.00 94.56 112 ASN A CA 1
ATOM 839 C C . ASN 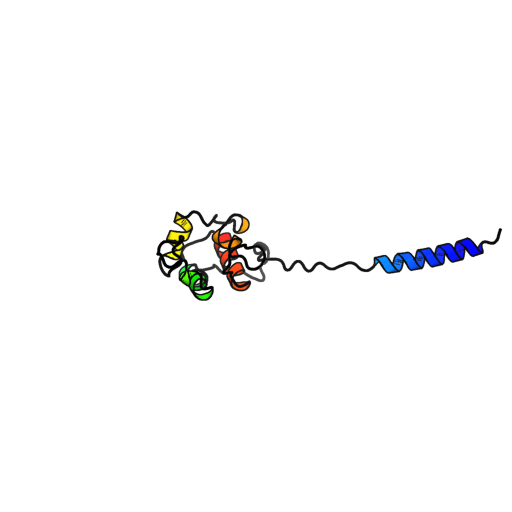A 1 112 ? 8.022 9.865 1.775 1.00 94.56 112 ASN A C 1
ATOM 841 O O . ASN A 1 112 ? 8.185 10.141 2.961 1.00 94.56 112 ASN A O 1
ATOM 845 N N . THR A 1 113 ? 6.843 9.495 1.273 1.00 96.12 113 THR A N 1
ATOM 846 C CA . THR A 1 113 ? 5.635 9.264 2.074 1.00 96.12 113 THR A CA 1
ATOM 847 C C . THR A 1 113 ? 5.451 7.763 2.245 1.00 96.12 113 THR A C 1
ATOM 849 O O . THR A 1 113 ? 5.417 7.038 1.253 1.00 96.12 113 THR A O 1
ATOM 852 N N . LYS A 1 114 ? 5.349 7.283 3.481 1.00 97.25 114 LYS A N 1
ATOM 853 C CA . LYS A 1 114 ? 5.339 5.850 3.783 1.00 97.25 114 LYS A CA 1
ATOM 854 C C . LYS A 1 114 ? 4.082 5.450 4.537 1.00 97.25 114 LYS A C 1
ATOM 856 O O . LYS A 1 114 ? 3.478 6.282 5.212 1.00 97.25 114 LYS A O 1
ATOM 861 N N . TYR A 1 115 ? 3.733 4.174 4.439 1.00 97.44 115 TYR A N 1
ATOM 862 C CA . TYR A 1 115 ? 2.725 3.572 5.304 1.00 97.44 115 TYR A CA 1
ATOM 863 C C . TYR A 1 115 ? 3.212 3.510 6.755 1.00 97.44 115 TYR A C 1
ATOM 865 O O . TYR A 1 115 ? 4.417 3.462 7.016 1.00 97.44 115 TYR A O 1
ATOM 873 N N . SER A 1 116 ? 2.276 3.464 7.703 1.00 96.19 116 SER A N 1
ATOM 874 C CA . SER A 1 116 ? 2.547 2.866 9.011 1.00 96.19 116 SER A CA 1
ATOM 875 C C . SER A 1 116 ? 2.731 1.349 8.877 1.00 96.19 116 SER A C 1
ATOM 877 O O . SER A 1 116 ? 2.437 0.767 7.831 1.00 96.19 116 SER A O 1
ATOM 879 N N . ASN A 1 117 ? 3.191 0.696 9.943 1.00 93.44 117 ASN A N 1
ATOM 880 C CA . ASN A 1 117 ? 3.348 -0.761 9.952 1.00 93.44 117 ASN A CA 1
ATOM 881 C C . ASN A 1 117 ? 1.995 -1.453 9.729 1.00 93.44 117 ASN A C 1
ATOM 883 O O . ASN A 1 117 ? 1.852 -2.195 8.769 1.00 93.44 117 ASN A O 1
ATOM 887 N N . ASP A 1 118 ? 0.970 -1.086 10.504 1.00 92.56 118 ASP A N 1
ATOM 888 C CA . ASP A 1 118 ? -0.379 -1.659 10.385 1.00 92.56 118 ASP A CA 1
ATOM 889 C C . ASP A 1 118 ? -0.990 -1.463 8.984 1.00 92.56 118 ASP A C 1
ATOM 891 O O . ASP A 1 118 ? -1.689 -2.329 8.461 1.00 92.56 118 ASP A O 1
ATOM 895 N N . GLN A 1 119 ? -0.722 -0.319 8.347 1.00 96.69 119 GLN A N 1
ATOM 896 C CA . GLN A 1 119 ? -1.160 -0.056 6.975 1.00 96.69 119 GLN A CA 1
ATOM 897 C C . GLN A 1 119 ? -0.426 -0.954 5.972 1.00 96.69 119 GLN A C 1
ATOM 899 O O . GLN A 1 119 ? -1.056 -1.506 5.071 1.00 96.69 119 GLN A O 1
ATOM 904 N N . ALA A 1 120 ? 0.891 -1.117 6.128 1.00 96.31 120 ALA A N 1
ATOM 905 C CA . ALA A 1 120 ? 1.676 -2.016 5.291 1.00 96.31 120 ALA A CA 1
ATOM 906 C C . ALA A 1 120 ? 1.220 -3.476 5.455 1.00 96.31 120 ALA A C 1
ATOM 908 O O . ALA A 1 120 ? 1.130 -4.184 4.454 1.00 96.31 120 ALA A O 1
ATOM 909 N N . ASP A 1 121 ? 0.856 -3.894 6.668 1.00 93.69 121 ASP A N 1
ATOM 910 C C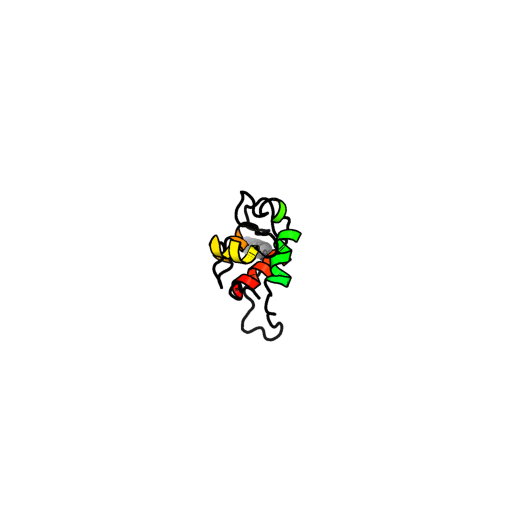A . ASP A 1 121 ? 0.329 -5.231 6.960 1.00 93.69 121 ASP A CA 1
ATOM 911 C C . ASP A 1 121 ? -1.018 -5.477 6.265 1.00 93.69 121 ASP A C 1
ATOM 913 O O . ASP A 1 121 ? -1.225 -6.529 5.658 1.00 93.69 121 ASP A O 1
ATOM 917 N N . LEU A 1 122 ? -1.924 -4.493 6.276 1.00 95.12 122 LEU A N 1
ATOM 918 C CA . LEU A 1 122 ? -3.194 -4.582 5.546 1.00 95.12 122 LEU A CA 1
ATOM 919 C C . LEU A 1 122 ? -2.978 -4.688 4.033 1.00 95.12 122 LEU A C 1
ATOM 921 O O . LEU A 1 122 ? -3.593 -5.536 3.386 1.00 95.12 122 LEU A O 1
ATOM 925 N N . ILE A 1 123 ? -2.086 -3.866 3.471 1.00 97.25 123 ILE A N 1
ATOM 926 C CA . ILE A 1 123 ? -1.735 -3.915 2.044 1.00 97.25 123 ILE A CA 1
ATOM 927 C C . ILE A 1 123 ? -1.121 -5.274 1.693 1.00 97.25 123 ILE A C 1
ATOM 929 O O . ILE A 1 123 ? -1.500 -5.873 0.686 1.00 97.25 123 ILE A O 1
ATOM 933 N N . TYR A 1 124 ? -0.221 -5.786 2.536 1.00 95.88 124 TYR A N 1
ATOM 934 C CA . TYR A 1 124 ? 0.382 -7.105 2.374 1.00 95.88 124 TYR A CA 1
ATOM 935 C C . TYR A 1 124 ? -0.684 -8.198 2.313 1.00 95.88 124 TYR A C 1
ATOM 937 O O . TYR A 1 124 ? -0.724 -8.977 1.360 1.00 95.88 124 TYR A O 1
ATOM 945 N N . LEU A 1 125 ? -1.573 -8.240 3.309 1.00 94.44 125 LEU A N 1
ATOM 946 C CA . LEU A 1 125 ? -2.619 -9.254 3.410 1.00 94.44 125 LEU A CA 1
ATOM 947 C C . LEU A 1 125 ? -3.612 -9.168 2.252 1.00 94.44 125 LEU A C 1
ATOM 949 O O . LEU A 1 125 ? -3.976 -10.200 1.695 1.00 94.44 125 LEU A O 1
ATOM 953 N N . TRP A 1 126 ? -4.009 -7.965 1.841 1.00 96.69 126 TRP A N 1
ATOM 954 C CA . TRP A 1 126 ? -4.871 -7.778 0.676 1.00 96.69 126 TRP A CA 1
ATOM 955 C C . TRP A 1 126 ? -4.238 -8.338 -0.602 1.00 96.69 126 TRP A C 1
ATOM 957 O O . TRP A 1 126 ? -4.890 -9.084 -1.336 1.00 96.69 126 TRP A O 1
ATOM 967 N N . ILE A 1 127 ? -2.957 -8.049 -0.854 1.00 97.62 127 ILE A N 1
ATOM 968 C CA . ILE A 1 127 ? -2.255 -8.586 -2.027 1.00 97.62 127 ILE A CA 1
ATOM 969 C C . ILE A 1 127 ? -2.117 -10.100 -1.922 1.00 97.62 127 ILE A C 1
ATOM 971 O O . ILE A 1 127 ? -2.393 -10.802 -2.895 1.00 97.62 127 ILE A O 1
ATOM 975 N N . PHE A 1 128 ? -1.745 -10.610 -0.748 1.00 94.88 128 PHE A N 1
ATOM 976 C CA . PHE A 1 128 ? -1.618 -12.041 -0.487 1.00 94.88 128 PHE A CA 1
ATOM 977 C C . PHE A 1 128 ? -2.935 -12.791 -0.742 1.00 94.88 128 PHE A C 1
ATOM 979 O O . PHE A 1 128 ? -2.931 -13.878 -1.313 1.00 94.88 128 PHE A O 1
ATOM 986 N N . GLN A 1 129 ? -4.074 -12.178 -0.408 1.00 94.12 129 GLN A N 1
ATOM 987 C CA . GLN A 1 129 ? -5.417 -12.701 -0.684 1.00 94.12 129 GLN A CA 1
ATOM 988 C C . GLN A 1 129 ? -5.864 -12.534 -2.150 1.00 94.12 129 GLN A C 1
ATOM 990 O O . GLN A 1 129 ? -6.990 -12.885 -2.498 1.00 94.12 129 GLN A O 1
ATOM 995 N N . GLY A 1 130 ? -4.995 -12.033 -3.031 1.00 96.31 130 GLY A N 1
ATOM 996 C CA . GLY A 1 130 ? -5.254 -11.920 -4.466 1.00 96.31 130 GLY A CA 1
ATOM 997 C C . GLY A 1 130 ? -5.684 -10.532 -4.937 1.00 96.31 130 GLY A C 1
ATOM 998 O O . GLY A 1 130 ? -6.154 -10.417 -6.065 1.00 96.31 130 GLY A O 1
ATOM 999 N N . ALA A 1 131 ? -5.514 -9.491 -4.115 1.00 97.44 131 ALA A N 1
ATOM 1000 C CA . ALA A 1 131 ? -5.752 -8.093 -4.480 1.00 97.44 131 ALA A CA 1
ATOM 1001 C C . ALA A 1 131 ? -7.142 -7.846 -5.109 1.00 97.44 131 ALA A C 1
ATOM 1003 O O . ALA A 1 131 ? -7.267 -7.256 -6.186 1.00 97.44 131 ALA A O 1
ATOM 1004 N N . MET A 1 132 ? -8.197 -8.353 -4.467 1.00 96.62 132 MET A N 1
ATOM 1005 C CA . MET A 1 132 ? -9.574 -8.245 -4.965 1.00 96.62 132 MET A CA 1
ATOM 1006 C C . MET A 1 132 ? -10.151 -6.836 -4.761 1.00 96.62 132 MET A C 1
ATOM 1008 O O . MET A 1 132 ? -9.727 -6.131 -3.850 1.00 96.62 132 MET A O 1
ATOM 1012 N N . ASP A 1 133 ? -11.121 -6.453 -5.596 1.00 96.75 133 ASP A N 1
ATOM 1013 C CA . ASP A 1 133 ? -11.971 -5.264 -5.418 1.00 96.75 133 ASP A CA 1
ATOM 1014 C C . ASP A 1 133 ? -13.314 -5.698 -4.811 1.00 96.75 133 ASP A C 1
ATOM 1016 O O . ASP A 1 133 ? -14.167 -6.250 -5.514 1.00 96.75 133 ASP A O 1
ATOM 1020 N N . ASN A 1 134 ? -13.451 -5.576 -3.490 1.00 90.12 134 ASN A N 1
ATOM 1021 C CA . ASN A 1 134 ? -14.536 -6.158 -2.692 1.00 90.12 134 ASN A CA 1
ATOM 1022 C C . ASN A 1 134 ? -15.010 -5.261 -1.536 1.00 90.12 134 ASN A C 1
ATOM 1024 O O . ASN A 1 134 ? -14.294 -4.313 -1.117 1.00 90.12 134 ASN A O 1
#